Protein AF-A0A923BM30-F1 (afdb_monomer_lite)

Radius of gyration: 9.99 Å; chains: 1; bounding box: 25×18×20 Å

Foldseek 3Di:
DDDDDDADFPDDDQQWTWGDDPNDTDTGGDHNVVSVVPDD

Secondary structure (DSSP, 8-state):
------SEEEEE-SSEEEEEETTEEEEEE--HHHHHH---

Sequence (40 aa):
MIAYLKGKLTHKEPTHVLIEVNGVGYHVHISLNTYSEIKD

Structure (mmCIF, N/CA/C/O backbone):
data_AF-A0A923BM30-F1
#
_entry.id   AF-A0A923BM30-F1
#
loop_
_atom_site.group_PDB
_atom_site.id
_atom_site.type_symbol
_atom_site.label_atom_id
_atom_site.label_alt_id
_atom_site.label_comp_id
_atom_site.label_asym_id
_atom_site.label_entity_id
_atom_site.label_seq_id
_atom_site.pdbx_PDB_ins_code
_atom_site.Cartn_x
_atom_site.Cartn_y
_atom_site.Cartn_z
_atom_site.occupancy
_atom_site.B_iso_or_equiv
_atom_site.auth_seq_id
_atom_site.auth_comp_id
_atom_site.auth_asym_id
_atom_site.auth_atom_id
_atom_site.pdbx_PDB_model_num
ATOM 1 N N . MET A 1 1 ? -16.879 9.296 -3.939 1.00 68.12 1 MET A N 1
ATOM 2 C CA . MET A 1 1 ? -15.517 9.563 -4.448 1.00 68.12 1 MET A CA 1
ATOM 3 C C . MET A 1 1 ? -14.563 9.484 -3.267 1.00 68.12 1 MET A C 1
ATOM 5 O O . MET A 1 1 ? -14.801 10.171 -2.284 1.00 68.12 1 MET A O 1
ATOM 9 N N . ILE A 1 2 ? -13.577 8.587 -3.309 1.00 77.56 2 ILE A N 1
ATOM 10 C CA . ILE A 1 2 ? -12.630 8.347 -2.208 1.00 77.56 2 IL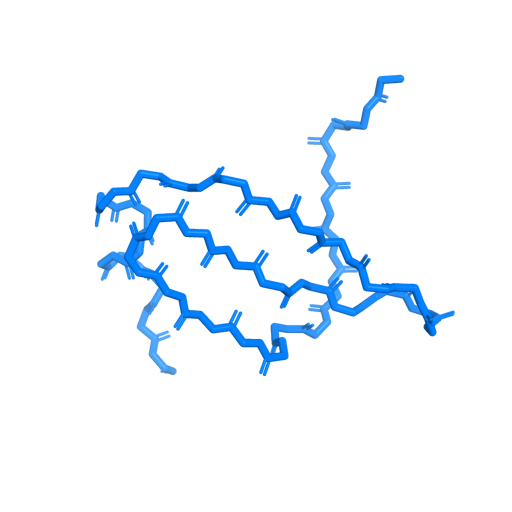E A CA 1
ATOM 11 C C . ILE A 1 2 ? -11.376 9.175 -2.497 1.00 77.56 2 ILE A C 1
ATOM 13 O O . ILE A 1 2 ? -10.778 9.004 -3.553 1.00 77.56 2 ILE A O 1
ATOM 17 N N . ALA A 1 3 ? -11.014 10.093 -1.600 1.00 84.31 3 ALA A N 1
ATOM 18 C CA . ALA A 1 3 ? -9.869 10.990 -1.794 1.00 84.31 3 ALA A CA 1
ATOM 19 C C . ALA A 1 3 ? -8.565 10.437 -1.202 1.00 84.31 3 ALA A C 1
ATOM 21 O O . ALA A 1 3 ? -7.480 10.751 -1.679 1.00 84.31 3 ALA A O 1
ATOM 22 N N . TYR A 1 4 ? -8.672 9.629 -0.148 1.00 83.31 4 TYR A N 1
ATOM 23 C CA . TYR A 1 4 ? -7.528 9.127 0.596 1.00 83.31 4 TYR A CA 1
ATOM 24 C C . TYR A 1 4 ? -7.894 7.832 1.317 1.00 83.31 4 TYR A C 1
ATOM 26 O O . TYR A 1 4 ? -9.011 7.682 1.817 1.00 83.31 4 TYR A O 1
ATOM 34 N N . LEU A 1 5 ? -6.937 6.912 1.373 1.00 84.31 5 LEU A N 1
ATOM 35 C CA . LEU A 1 5 ? -7.031 5.638 2.072 1.00 84.31 5 LEU A CA 1
ATOM 36 C C . LEU A 1 5 ? -5.873 5.560 3.064 1.00 84.31 5 LEU A C 1
ATOM 38 O O . LEU A 1 5 ? -4.712 5.710 2.686 1.00 84.31 5 LEU A O 1
ATOM 42 N N . LYS A 1 6 ? -6.198 5.317 4.335 1.00 85.81 6 LYS A N 1
ATOM 43 C CA . LYS A 1 6 ? -5.227 5.037 5.393 1.00 85.81 6 LYS A CA 1
ATOM 44 C C . LYS A 1 6 ? -5.598 3.730 6.050 1.00 85.81 6 LYS A C 1
ATOM 46 O O . LYS A 1 6 ? -6.696 3.593 6.580 1.00 85.81 6 LYS A O 1
ATOM 51 N N . GLY A 1 7 ? -4.667 2.800 6.027 1.00 89.12 7 GLY A N 1
ATOM 52 C CA . GLY A 1 7 ? -4.856 1.473 6.574 1.00 89.12 7 GLY A CA 1
ATOM 53 C C . GLY A 1 7 ? -3.556 0.702 6.545 1.00 89.12 7 GLY A C 1
ATOM 54 O O . GLY A 1 7 ? -2.486 1.269 6.301 1.00 89.12 7 GLY A O 1
ATOM 55 N N . LYS A 1 8 ? -3.663 -0.596 6.792 1.00 88.69 8 LYS A N 1
ATOM 56 C CA . LYS A 1 8 ? -2.524 -1.499 6.730 1.00 88.69 8 LYS A CA 1
ATOM 57 C C . LYS A 1 8 ? -2.356 -1.986 5.297 1.00 88.69 8 LYS A C 1
ATOM 59 O O . LYS A 1 8 ? -3.287 -2.533 4.716 1.00 88.69 8 LYS A O 1
ATOM 64 N N . LEU A 1 9 ? -1.165 -1.813 4.735 1.00 88.88 9 LEU A N 1
ATOM 65 C CA . LEU A 1 9 ? -0.809 -2.459 3.477 1.00 88.88 9 LEU A CA 1
ATOM 66 C C . LEU A 1 9 ? -0.720 -3.970 3.730 1.00 88.88 9 LEU A C 1
ATOM 68 O O . LEU A 1 9 ? 0.133 -4.42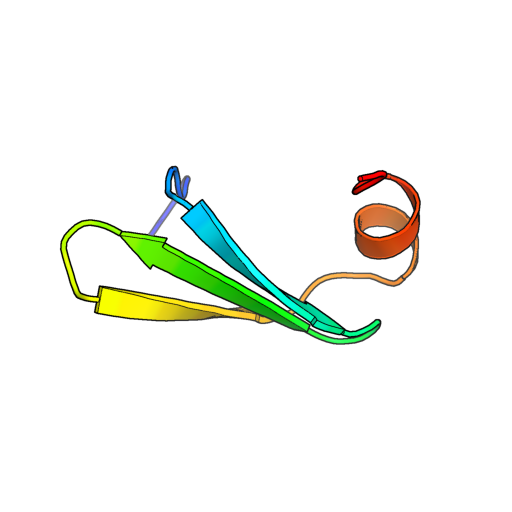3 4.492 1.00 88.88 9 LEU A O 1
ATOM 72 N N . THR A 1 10 ? -1.641 -4.735 3.154 1.00 89.75 10 THR A N 1
ATOM 73 C CA . THR A 1 10 ? -1.704 -6.193 3.329 1.00 89.75 10 THR A CA 1
ATOM 74 C C . THR A 1 10 ? -0.918 -6.913 2.245 1.00 89.75 10 THR A C 1
ATOM 76 O O . THR A 1 10 ? -0.258 -7.904 2.535 1.00 89.75 10 THR A O 1
ATOM 79 N N . HIS A 1 11 ? -0.973 -6.412 1.009 1.00 88.06 11 HIS A N 1
ATOM 80 C CA . HIS A 1 11 ? -0.263 -6.989 -0.132 1.00 88.06 11 HIS A CA 1
ATOM 81 C C . HIS A 1 11 ? 0.170 -5.888 -1.098 1.00 88.06 11 HIS A C 1
ATOM 83 O O . HIS A 1 11 ? -0.559 -4.906 -1.279 1.00 88.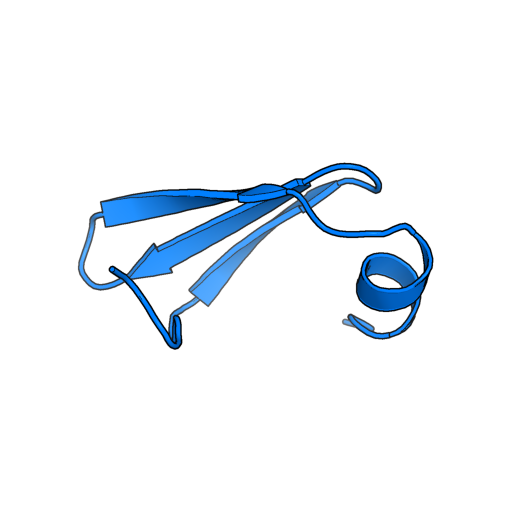06 11 HIS A O 1
ATOM 89 N N . LYS A 1 12 ? 1.335 -6.052 -1.729 1.00 85.69 12 LYS A N 1
ATOM 90 C CA . LYS A 1 12 ? 1.853 -5.120 -2.736 1.00 85.69 12 LYS A CA 1
ATOM 91 C C . LYS A 1 12 ? 2.298 -5.862 -3.986 1.00 85.69 12 LYS A C 1
ATOM 93 O O . LYS A 1 12 ? 3.082 -6.797 -3.901 1.00 85.69 12 LYS A O 1
ATOM 98 N N . GLU A 1 13 ? 1.823 -5.398 -5.130 1.00 88.06 13 GLU A N 1
ATOM 99 C CA . GLU A 1 13 ? 2.221 -5.838 -6.462 1.00 88.06 13 GLU A CA 1
ATOM 100 C C . GLU A 1 13 ? 2.604 -4.610 -7.304 1.00 88.06 13 GLU A C 1
ATOM 102 O O . GLU A 1 13 ? 2.137 -3.497 -7.040 1.00 88.06 13 GLU A O 1
ATOM 107 N N . PRO A 1 14 ? 3.405 -4.783 -8.368 1.00 86.31 14 PRO A N 1
ATOM 108 C CA . PRO A 1 14 ? 3.816 -3.678 -9.236 1.00 86.31 14 PRO A CA 1
ATOM 109 C C . PRO A 1 14 ? 2.650 -2.936 -9.910 1.00 86.31 14 PRO A C 1
ATOM 111 O O . PRO A 1 14 ? 2.806 -1.790 -10.328 1.00 86.31 14 PRO A O 1
ATOM 114 N N . THR A 1 15 ? 1.495 -3.595 -10.047 1.00 89.06 15 THR A N 1
ATOM 115 C CA . THR A 1 15 ? 0.293 -3.065 -10.712 1.00 89.06 15 THR A CA 1
ATOM 116 C C . THR A 1 15 ? -0.808 -2.650 -9.736 1.00 89.06 15 THR A C 1
ATOM 118 O O . THR A 1 15 ? -1.692 -1.868 -10.095 1.00 89.06 15 THR A O 1
ATOM 121 N N . HIS A 1 16 ? -0.789 -3.171 -8.507 1.00 90.75 16 HIS A N 1
ATOM 122 C CA . HIS A 1 16 ? -1.854 -2.960 -7.535 1.00 90.75 16 HIS A CA 1
ATOM 123 C C . HIS A 1 16 ? -1.396 -3.196 -6.099 1.00 90.75 16 HIS A C 1
ATOM 125 O O . HIS A 1 16 ? -0.466 -3.946 -5.828 1.00 90.75 16 HIS A O 1
ATOM 131 N N . VAL A 1 17 ? -2.093 -2.584 -5.152 1.00 91.69 17 VAL A N 1
ATOM 132 C CA . VAL A 1 17 ? -1.900 -2.815 -3.721 1.00 91.69 17 VAL A CA 1
ATOM 133 C C . VAL A 1 17 ? -3.227 -3.130 -3.059 1.00 91.69 17 VAL A C 1
ATOM 135 O O . VAL A 1 17 ? -4.282 -2.646 -3.475 1.00 91.69 17 VAL A O 1
ATOM 138 N N . LEU A 1 18 ? -3.158 -3.938 -2.008 1.00 91.69 18 LEU A N 1
ATOM 139 C CA . LEU A 1 18 ? -4.282 -4.247 -1.139 1.00 91.69 18 LEU A CA 1
ATOM 140 C C . LEU A 1 18 ? -4.079 -3.540 0.195 1.00 91.69 18 LEU A C 1
ATOM 142 O O . LEU A 1 18 ? -3.107 -3.806 0.907 1.00 91.69 18 LEU A O 1
ATOM 146 N N . ILE A 1 19 ? -5.002 -2.639 0.524 1.00 91.75 19 ILE A N 1
ATOM 147 C CA . ILE A 1 19 ? -5.002 -1.893 1.783 1.00 91.75 19 ILE A CA 1
ATOM 148 C C . ILE A 1 19 ? -6.199 -2.345 2.609 1.00 91.75 19 ILE A C 1
ATOM 150 O O . ILE A 1 19 ? -7.341 -2.206 2.177 1.00 91.75 19 ILE A O 1
ATOM 154 N N . GLU A 1 20 ? -5.944 -2.863 3.803 1.00 93.38 20 GLU A N 1
ATOM 155 C CA . GLU A 1 20 ? -6.979 -3.210 4.768 1.00 93.38 20 GLU A CA 1
ATOM 156 C C . GLU A 1 20 ? -7.296 -1.996 5.648 1.00 93.38 20 GLU A C 1
ATOM 158 O O . GLU A 1 20 ? -6.412 -1.403 6.279 1.00 93.38 20 GLU A O 1
ATOM 163 N N . VAL A 1 21 ? -8.569 -1.600 5.637 1.00 92.12 21 VAL A N 1
ATOM 164 C CA . VAL A 1 21 ? -9.109 -0.505 6.441 1.00 92.12 21 VAL A CA 1
ATOM 165 C C . VAL A 1 21 ? -10.327 -1.017 7.211 1.00 92.12 21 VAL A C 1
ATOM 167 O O . VAL A 1 21 ? -11.400 -1.193 6.632 1.00 92.12 21 VAL A O 1
ATOM 170 N N . ASN A 1 22 ? -10.180 -1.208 8.523 1.00 88.50 22 ASN A N 1
ATOM 171 C CA . ASN A 1 22 ? -11.247 -1.636 9.441 1.00 88.50 22 ASN A CA 1
ATOM 172 C C . ASN A 1 22 ? -11.996 -2.913 8.995 1.00 88.50 22 ASN A C 1
ATOM 174 O O . ASN A 1 22 ? -13.219 -2.992 9.088 1.00 88.50 22 ASN A O 1
ATOM 178 N N . GLY A 1 23 ? -11.270 -3.907 8.491 1.00 89.38 23 GLY A N 1
ATOM 179 C CA . GLY A 1 23 ? -11.788 -5.189 8.013 1.00 89.38 23 GLY A CA 1
ATOM 180 C C . GLY A 1 23 ? -12.196 -5.206 6.538 1.00 89.38 23 GLY A C 1
ATOM 181 O O . GLY A 1 23 ? -12.633 -6.246 6.049 1.00 89.38 23 GLY A O 1
ATOM 182 N N . VAL A 1 24 ? -12.045 -4.091 5.812 1.00 90.75 24 VAL A N 1
ATOM 183 C CA . VAL A 1 24 ? -12.357 -3.996 4.377 1.00 90.75 24 VAL A CA 1
ATOM 184 C C . VAL A 1 24 ? -11.070 -3.900 3.563 1.00 90.75 24 VAL A C 1
ATOM 186 O O . VAL A 1 24 ? -10.275 -2.981 3.752 1.00 90.75 24 VAL A O 1
ATOM 189 N N . GLY A 1 25 ? -10.879 -4.839 2.634 1.00 90.94 25 GLY A N 1
ATOM 190 C CA . GLY A 1 25 ? -9.760 -4.835 1.692 1.00 90.94 25 GLY A CA 1
ATOM 191 C C . GLY A 1 25 ? -10.048 -3.966 0.469 1.00 90.94 25 GLY A C 1
ATOM 192 O O . GLY A 1 25 ? -10.984 -4.233 -0.283 1.00 90.94 25 GLY A O 1
ATOM 193 N N . TYR A 1 26 ? -9.222 -2.947 0.250 1.00 90.75 26 TYR A N 1
ATOM 194 C CA . TYR A 1 26 ? -9.285 -2.065 -0.910 1.00 90.75 26 TYR A CA 1
ATOM 195 C C . TYR A 1 26 ? -8.224 -2.451 -1.929 1.00 90.75 26 TYR A C 1
ATOM 197 O O . TYR A 1 26 ? -7.032 -2.405 -1.635 1.00 90.75 26 TYR A O 1
ATOM 205 N N . HIS A 1 27 ? -8.672 -2.780 -3.137 1.00 91.44 27 HIS A N 1
ATOM 206 C CA . HIS A 1 27 ? -7.806 -3.006 -4.284 1.00 91.44 27 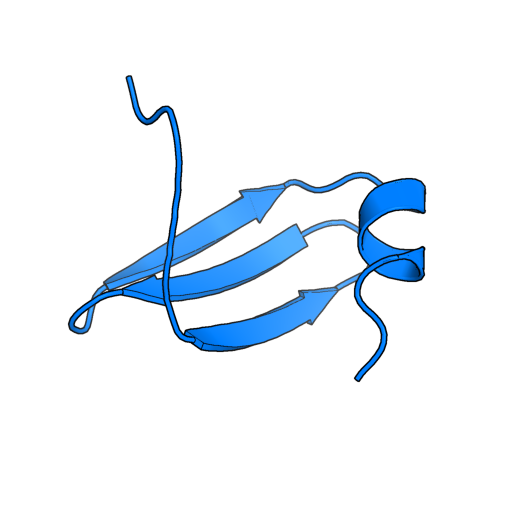HIS A CA 1
ATOM 207 C C . HIS A 1 27 ? -7.544 -1.678 -4.999 1.00 91.44 27 HIS A C 1
ATOM 209 O O . HIS A 1 27 ? -8.450 -1.097 -5.603 1.00 91.44 27 HIS A O 1
ATOM 215 N N . VAL A 1 28 ? -6.312 -1.185 -4.913 1.00 90.25 28 VAL A N 1
ATOM 216 C CA . VAL A 1 28 ? -5.912 0.108 -5.473 1.00 90.25 28 VAL A CA 1
ATOM 217 C C . VAL A 1 28 ? -4.883 -0.131 -6.564 1.00 90.25 28 VAL A C 1
ATOM 219 O O . VAL A 1 28 ? -3.802 -0.647 -6.299 1.00 90.25 28 VAL A O 1
ATOM 222 N N . HIS A 1 29 ? -5.202 0.262 -7.796 1.00 90.38 29 HIS A N 1
ATOM 223 C CA . HIS A 1 29 ? -4.211 0.277 -8.867 1.00 90.38 29 HIS A CA 1
ATOM 224 C C . HIS A 1 29 ? -3.200 1.389 -8.622 1.00 90.38 29 HIS A C 1
ATOM 226 O O . HIS A 1 29 ? -3.574 2.539 -8.386 1.00 90.38 29 HIS A O 1
ATOM 232 N N . ILE A 1 30 ? -1.923 1.036 -8.700 1.00 89.50 30 ILE A N 1
ATOM 233 C CA . ILE A 1 30 ? -0.821 1.972 -8.518 1.00 89.50 30 ILE A CA 1
ATOM 234 C C . ILE A 1 30 ? 0.122 1.907 -9.711 1.00 89.50 30 ILE A C 1
ATOM 236 O O . ILE A 1 30 ? 0.166 0.925 -10.449 1.00 89.50 30 ILE A O 1
ATOM 240 N N . SER A 1 31 ? 0.875 2.984 -9.905 1.00 89.19 31 SER A N 1
ATOM 241 C CA . SER A 1 31 ? 1.940 3.009 -10.901 1.00 89.19 31 SER A CA 1
ATOM 242 C C . SER A 1 31 ? 3.201 2.317 -10.374 1.00 89.19 31 SER A C 1
ATOM 244 O O . SER A 1 31 ? 3.443 2.280 -9.166 1.00 89.19 31 SER A O 1
ATOM 246 N N . LEU A 1 32 ? 4.060 1.862 -11.291 1.00 85.75 32 LEU A N 1
ATOM 247 C CA . LEU A 1 32 ? 5.390 1.327 -10.970 1.00 85.75 32 LEU A CA 1
ATOM 248 C C . LEU A 1 32 ? 6.261 2.319 -10.181 1.00 85.75 32 LEU A C 1
ATOM 250 O O . LEU A 1 32 ? 7.085 1.906 -9.364 1.00 85.75 32 LEU A O 1
ATOM 254 N N . AS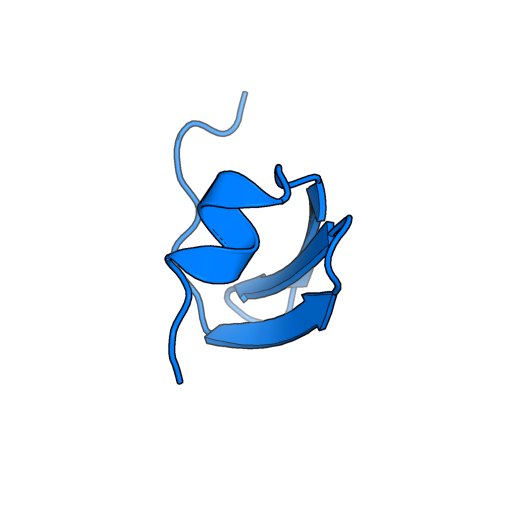N A 1 33 ? 6.064 3.623 -10.403 1.00 87.75 33 ASN A N 1
ATOM 255 C CA . ASN A 1 33 ? 6.747 4.668 -9.647 1.00 87.75 33 ASN A CA 1
ATOM 256 C C . ASN A 1 33 ? 6.320 4.635 -8.173 1.00 87.75 33 ASN A C 1
ATOM 258 O O . ASN A 1 33 ? 7.158 4.502 -7.288 1.00 87.75 33 ASN A O 1
ATOM 262 N N . THR A 1 34 ? 5.008 4.627 -7.920 1.00 85.12 34 THR A N 1
ATOM 263 C CA . THR A 1 34 ? 4.451 4.528 -6.564 1.00 85.12 34 THR A CA 1
ATOM 264 C C . THR A 1 34 ? 4.859 3.222 -5.881 1.00 85.12 34 THR A C 1
ATOM 266 O O . THR A 1 34 ? 5.215 3.239 -4.710 1.00 85.12 34 THR A O 1
ATOM 269 N N . TYR A 1 35 ? 4.871 2.097 -6.604 1.00 87.25 35 TYR A N 1
ATOM 270 C CA . TYR A 1 35 ? 5.348 0.816 -6.070 1.00 87.25 35 TYR A CA 1
ATOM 271 C C . TYR A 1 35 ? 6.809 0.900 -5.603 1.00 87.25 35 TYR A C 1
ATOM 273 O O . TYR A 1 35 ? 7.153 0.380 -4.548 1.00 87.25 35 TYR A O 1
ATOM 281 N N . SER A 1 36 ? 7.656 1.593 -6.367 1.00 85.88 36 SER A N 1
ATOM 282 C CA . SER A 1 36 ? 9.077 1.764 -6.037 1.00 85.88 36 SER A CA 1
ATOM 283 C C . SER A 1 36 ? 9.309 2.716 -4.856 1.00 85.88 36 SER A C 1
ATOM 285 O O . SER A 1 36 ? 10.298 2.570 -4.136 1.00 85.88 36 SER A O 1
ATOM 287 N N . GLU A 1 37 ? 8.409 3.682 -4.653 1.00 86.50 37 GLU A N 1
ATOM 288 C CA . GLU A 1 37 ? 8.412 4.589 -3.498 1.00 86.50 37 GLU A CA 1
ATOM 289 C C . GLU A 1 37 ? 7.891 3.919 -2.217 1.00 86.50 37 GLU A C 1
ATOM 291 O O . GLU A 1 37 ? 8.333 4.272 -1.122 1.00 86.50 37 GLU A O 1
ATOM 296 N N . ILE A 1 38 ? 7.010 2.918 -2.334 1.00 80.25 38 ILE A N 1
ATOM 297 C CA . ILE A 1 38 ? 6.565 2.072 -1.218 1.00 80.25 38 ILE A CA 1
ATOM 298 C C . ILE A 1 38 ? 7.691 1.072 -0.879 1.00 80.25 38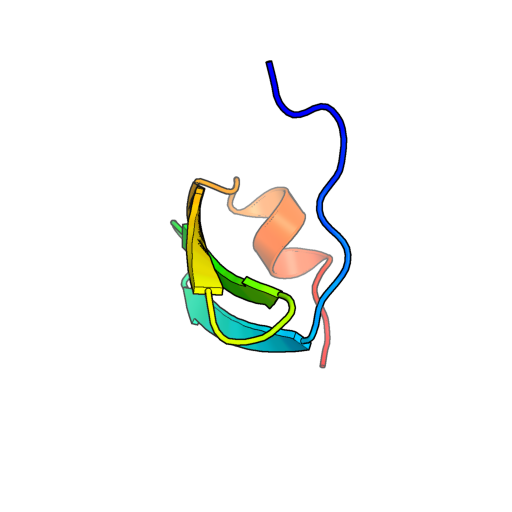 ILE A C 1
ATOM 300 O O . ILE A 1 38 ? 7.637 -0.123 -1.188 1.00 80.25 38 ILE A O 1
ATOM 304 N N . LYS A 1 39 ? 8.759 1.582 -0.257 1.00 62.28 39 LYS A N 1
ATOM 305 C CA . LYS A 1 39 ? 9.794 0.764 0.390 1.00 62.28 39 LYS A CA 1
ATOM 306 C C . LYS A 1 39 ? 9.291 0.255 1.743 1.00 62.28 39 LYS A C 1
ATOM 308 O O . LYS A 1 39 ? 8.508 0.937 2.394 1.00 62.28 39 LYS A O 1
ATOM 313 N N . ASP A 1 40 ? 9.708 -0.970 2.068 1.00 58.16 40 ASP A N 1
ATOM 314 C CA . ASP A 1 40 ? 9.332 -1.735 3.269 1.00 58.16 40 ASP A CA 1
ATOM 315 C C . ASP A 1 40 ? 9.469 -0.936 4.574 1.00 58.16 40 ASP A C 1
ATOM 317 O O . ASP A 1 40 ? 10.527 -0.286 4.751 1.00 58.16 40 ASP A O 1
#

pLDDT: mean 86.21, std 7.46, range [58.16, 93.38]